Protein AF-A0A319DTT9-F1 (afdb_monomer_lite)

Secondary structure (DSSP, 8-state):
--TT-THHHHHHHHHHHH----SSS--TT-GGGGHHHHHHHHHHHHHHHHT-SSGGGSHHHHHHHHHHHHHHHHHHHHHHHHHHHHHHT--S---HHHHHHHHHHHHHHHHHHHHHHHHHHHHHHHHTTSTT--HHHHHHHHHHHHHHHHHHHHHHHHH-

Radius of gyration: 16.91 Å; chains: 1; bounding box: 44×28×49 Å

Sequence (160 aa):
PCEHGCGSLLFPALDSALVETSYTNVSANSLLRGGFQALECLIDPIEQLSLCETCPKELAYRDYYHTICDGIVRQYKHFYQVLFRRYKQIDYEINDDDVERHDFILLQYAFQIDRILSSIIRVTYILKEQHVYDEDSWYMVHNQAERLANATYNLRERVV

Foldseek 3Di:
DDPVPLVVLLVVLLCLLPDDADLVDQDPPHLLVVALVSLCSNLVSLLVVLPDLVQCQDPVRVVSNLSSLLSSLVVLVSNLVNLCVVLVPPPDDQDPVNLVVNLVRLVSSLVSLVSSLVSLVSSLVSCVVPPPDPPVSSVVSNVSSVVSSVSSVVSNVVSD

Organism: Aspergillus sclerotiicarbonarius (strain CBS 121057 / IBT 28362) (NCBI:txid1448318)

Structure (mmCIF, N/CA/C/O backbone):
data_AF-A0A319DTT9-F1
#
_entry.id   AF-A0A319DTT9-F1
#
loop_
_atom_site.group_PDB
_atom_site.id
_atom_site.type_symbol
_atom_site.label_atom_id
_atom_site.label_alt_id
_atom_site.label_comp_id
_atom_site.label_asym_id
_atom_site.label_entity_id
_atom_site.label_seq_id
_atom_site.pdbx_PDB_ins_code
_atom_site.Cartn_x
_atom_site.Cartn_y
_atom_site.Cartn_z
_atom_site.occupancy
_atom_site.B_iso_or_equiv
_atom_site.auth_seq_id
_atom_site.auth_comp_id
_atom_site.auth_asym_id
_atom_site.auth_atom_id
_atom_site.pdbx_PDB_model_num
ATOM 1 N N . PRO A 1 1 ? -23.236 2.606 14.316 1.00 58.81 1 PRO A N 1
ATOM 2 C CA . PRO A 1 1 ? -23.231 2.532 12.844 1.00 58.81 1 PRO A CA 1
ATOM 3 C C . PRO A 1 1 ? -22.821 3.879 12.257 1.00 58.81 1 PRO A C 1
ATOM 5 O O . PRO A 1 1 ? -23.444 4.889 12.570 1.00 58.81 1 PRO A O 1
ATOM 8 N N . CYS A 1 2 ? -21.772 3.894 11.436 1.00 71.12 2 CYS A N 1
ATOM 9 C CA . CYS A 1 2 ? -21.354 5.089 10.710 1.00 71.12 2 CYS A CA 1
ATOM 1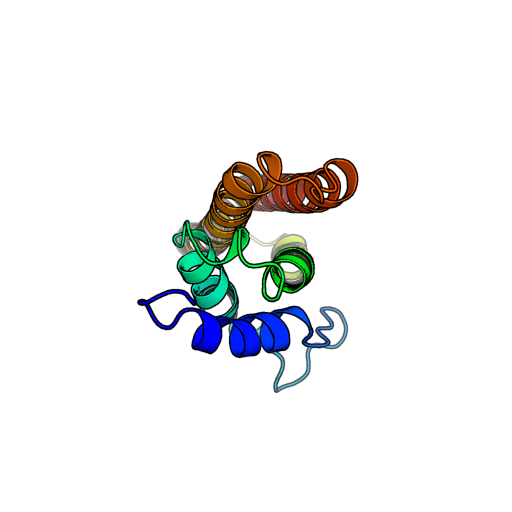0 C C . CYS A 1 2 ? -22.459 5.589 9.761 1.00 71.12 2 CYS A C 1
ATOM 12 O O . CYS A 1 2 ? -22.924 4.844 8.898 1.00 71.12 2 CYS A O 1
ATOM 14 N N . GLU A 1 3 ? -22.836 6.863 9.893 1.00 65.12 3 GLU A N 1
ATOM 15 C CA . GLU A 1 3 ? -23.876 7.512 9.075 1.00 65.12 3 GLU A CA 1
ATOM 16 C C . GLU A 1 3 ? -23.478 7.659 7.597 1.00 65.12 3 GLU A C 1
ATOM 18 O O . GLU A 1 3 ? -24.338 7.773 6.729 1.00 65.12 3 GLU A O 1
ATOM 23 N N . HIS A 1 4 ? -22.180 7.573 7.290 1.00 69.25 4 HIS A N 1
ATOM 24 C CA . HIS A 1 4 ? -21.634 7.725 5.938 1.00 69.25 4 HIS A CA 1
ATOM 25 C C . HIS A 1 4 ? -21.674 6.433 5.104 1.00 69.25 4 HIS A C 1
ATOM 27 O O . HIS A 1 4 ? -21.134 6.394 4.003 1.00 69.25 4 HIS A O 1
ATOM 33 N N . GLY A 1 5 ? -22.263 5.345 5.615 1.00 74.69 5 GLY A N 1
ATOM 34 C CA . GLY A 1 5 ? -22.411 4.103 4.846 1.00 74.69 5 GLY A CA 1
ATOM 35 C C . GLY A 1 5 ? -21.098 3.360 4.563 1.00 74.69 5 GLY A C 1
ATOM 36 O O . GLY A 1 5 ? -21.073 2.467 3.715 1.00 74.69 5 GLY A O 1
ATOM 37 N N . CYS A 1 6 ? -20.021 3.671 5.295 1.00 82.19 6 CYS A N 1
ATOM 38 C CA . CYS A 1 6 ? -18.688 3.074 5.141 1.00 82.19 6 CYS A CA 1
ATOM 39 C C . CYS A 1 6 ? -18.678 1.537 5.182 1.00 82.19 6 CYS A C 1
ATOM 41 O O . CYS A 1 6 ? -17.826 0.919 4.555 1.00 82.19 6 CYS A O 1
ATOM 43 N N . GLY A 1 7 ? -19.640 0.902 5.863 1.00 78.12 7 GLY A N 1
ATOM 44 C CA . GLY A 1 7 ? -19.763 -0.561 5.880 1.00 78.12 7 GLY A CA 1
ATOM 45 C C . GLY A 1 7 ? -19.903 -1.183 4.482 1.00 78.12 7 GLY A C 1
ATOM 46 O O . GLY A 1 7 ? -19.469 -2.310 4.272 1.00 78.12 7 GLY A O 1
ATOM 47 N N . SER A 1 8 ? -20.428 -0.436 3.503 1.00 85.94 8 SER A N 1
ATOM 48 C CA . SER A 1 8 ? -20.507 -0.883 2.104 1.00 85.94 8 SER A CA 1
ATOM 49 C C . SER A 1 8 ? -19.144 -0.999 1.410 1.00 85.94 8 SER A C 1
ATOM 51 O O . SER A 1 8 ? -19.013 -1.783 0.476 1.00 85.94 8 SER A O 1
ATOM 53 N N . LEU A 1 9 ? -18.125 -0.272 1.883 1.00 88.62 9 LEU A N 1
ATOM 54 C CA . LEU A 1 9 ? -16.758 -0.303 1.346 1.00 88.62 9 LEU A CA 1
ATOM 55 C C . LEU A 1 9 ? -15.908 -1.416 1.964 1.00 88.62 9 LEU A C 1
ATOM 57 O O . LEU A 1 9 ? -14.877 -1.789 1.411 1.00 88.62 9 LEU A O 1
ATOM 61 N N . LEU A 1 10 ? -16.343 -1.961 3.100 1.00 86.88 10 LEU A N 1
ATOM 62 C CA . LEU A 1 10 ? -15.562 -2.901 3.893 1.00 86.88 10 LEU A CA 1
ATOM 63 C C . LEU A 1 10 ? -15.414 -4.263 3.204 1.00 86.88 10 LEU A C 1
ATOM 65 O O . LEU A 1 10 ? -14.309 -4.793 3.145 1.00 86.88 10 LEU A O 1
ATOM 69 N N . PHE A 1 11 ? -16.493 -4.792 2.619 1.00 86.44 11 PHE A N 1
ATOM 70 C CA . PHE A 1 11 ? -16.433 -6.039 1.848 1.00 86.44 11 PHE A CA 1
ATOM 71 C C . PHE A 1 11 ? -15.615 -5.903 0.555 1.00 86.44 11 PHE A C 1
ATOM 73 O O . PHE A 1 11 ? -14.709 -6.710 0.375 1.00 86.44 11 PHE A O 1
ATOM 80 N N . PRO A 1 12 ? -15.811 -4.871 -0.294 1.00 87.25 12 PRO A N 1
ATOM 81 C CA . PRO A 1 12 ? -14.935 -4.637 -1.443 1.00 87.25 12 PRO A CA 1
ATOM 82 C C . PRO A 1 12 ? -13.452 -4.515 -1.075 1.00 87.25 12 PRO A C 1
ATOM 84 O O . PRO A 1 12 ? -12.598 -5.067 -1.771 1.00 87.25 12 PRO A O 1
ATOM 87 N N . ALA A 1 13 ? -13.139 -3.812 0.020 1.00 89.81 13 ALA A N 1
ATOM 88 C CA . ALA A 1 13 ? -11.770 -3.669 0.508 1.00 89.81 13 ALA A CA 1
ATOM 89 C C . ALA A 1 13 ? -11.193 -5.013 0.977 1.00 89.81 13 ALA A C 1
ATOM 91 O O . ALA A 1 13 ? -10.038 -5.327 0.692 1.00 89.81 13 ALA A O 1
ATOM 92 N N . LEU A 1 14 ? -12.000 -5.821 1.669 1.00 90.94 14 LEU A N 1
ATOM 93 C CA . LEU A 1 14 ? -11.605 -7.142 2.145 1.00 90.94 14 LEU A CA 1
ATOM 94 C C . LEU A 1 14 ? -11.391 -8.123 0.991 1.00 90.94 14 LEU A C 1
ATOM 96 O O . LEU A 1 14 ? -10.350 -8.772 0.945 1.00 90.94 14 LEU A O 1
ATOM 100 N N . ASP A 1 15 ? -12.323 -8.192 0.041 1.00 88.31 15 ASP A N 1
ATOM 101 C CA . ASP A 1 15 ? -12.208 -9.051 -1.140 1.00 88.31 15 ASP A CA 1
ATOM 102 C C . ASP A 1 15 ? -10.925 -8.724 -1.907 1.00 88.31 15 ASP A C 1
ATOM 104 O O . ASP A 1 15 ? -10.136 -9.614 -2.212 1.00 88.31 15 ASP A O 1
ATOM 108 N N . SER A 1 16 ? -10.671 -7.430 -2.119 1.00 85.81 16 SER A N 1
ATOM 109 C CA . SER A 1 16 ? -9.461 -6.893 -2.752 1.00 85.81 16 SER A CA 1
ATOM 110 C C . SER A 1 16 ? -8.175 -7.274 -2.012 1.00 85.81 16 SER A C 1
ATOM 112 O O . SER A 1 16 ? -7.190 -7.688 -2.627 1.00 85.81 16 SER A O 1
ATOM 114 N N . A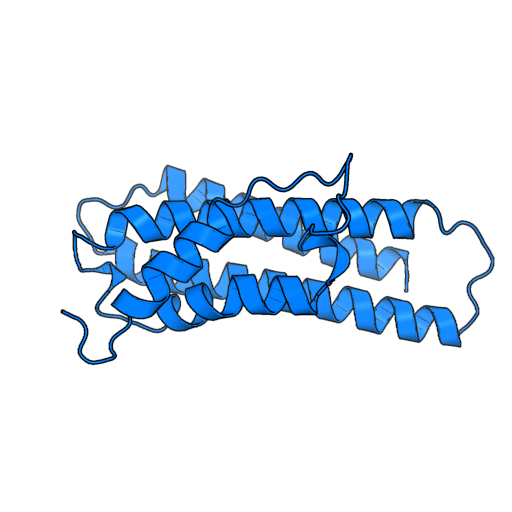LA A 1 17 ? -8.182 -7.158 -0.685 1.00 88.38 17 ALA A N 1
ATOM 115 C CA . ALA A 1 17 ? -7.051 -7.494 0.170 1.00 88.38 17 ALA A CA 1
ATOM 116 C C . ALA A 1 17 ? -6.731 -9.000 0.159 1.00 88.38 17 ALA A C 1
ATOM 118 O O . ALA A 1 17 ? -5.562 -9.384 0.253 1.00 88.38 17 ALA A O 1
ATOM 119 N N . LEU A 1 18 ? -7.759 -9.843 0.024 1.00 88.50 18 LEU A N 1
ATOM 120 C CA . LEU A 1 18 ? -7.663 -11.302 0.071 1.00 88.50 18 LEU A CA 1
ATOM 121 C C . LEU A 1 18 ? -7.458 -11.967 -1.298 1.00 88.50 18 LEU A C 1
ATOM 123 O O . LEU A 1 18 ? -7.269 -13.183 -1.341 1.00 88.50 18 LEU A O 1
ATOM 127 N N . VAL A 1 19 ? -7.468 -11.213 -2.405 1.00 85.12 19 VAL A N 1
ATOM 128 C CA . VAL A 1 19 ? -7.223 -11.776 -3.743 1.00 85.12 19 VAL A CA 1
ATOM 129 C C . VAL A 1 19 ? -5.884 -12.515 -3.778 1.00 85.12 19 VAL A C 1
ATOM 131 O O . VAL A 1 19 ? -4.825 -11.947 -3.501 1.00 85.12 19 VAL A O 1
ATOM 134 N N . GLU A 1 20 ? -5.910 -13.781 -4.191 1.00 78.56 20 GLU A N 1
ATOM 135 C CA . GLU A 1 20 ? -4.688 -14.532 -4.460 1.00 78.56 20 GLU A CA 1
ATOM 136 C C . GLU A 1 20 ? -3.993 -13.984 -5.708 1.00 78.56 20 GLU A C 1
ATOM 138 O O . GLU A 1 20 ? -4.385 -14.237 -6.850 1.00 78.56 20 GLU A O 1
ATOM 143 N N . THR A 1 21 ? -2.918 -13.235 -5.481 1.00 80.12 21 THR A N 1
ATOM 144 C CA . THR A 1 21 ? -2.122 -12.630 -6.544 1.00 80.12 21 THR A CA 1
ATOM 145 C C . THR A 1 21 ? -0.736 -13.261 -6.584 1.00 80.12 21 THR A C 1
ATOM 147 O O . THR A 1 21 ? -0.042 -13.361 -5.576 1.00 80.12 21 THR A O 1
ATOM 150 N N . SER A 1 22 ? -0.297 -13.666 -7.778 1.00 81.31 22 SER A N 1
ATOM 151 C CA . SER A 1 22 ? 1.051 -14.185 -8.004 1.00 81.31 22 SER A CA 1
ATOM 152 C C . SER A 1 22 ? 1.797 -13.344 -9.029 1.00 81.31 22 SER A C 1
ATOM 154 O O . SER A 1 22 ? 1.390 -13.225 -10.183 1.00 81.31 22 SER A O 1
ATOM 156 N N . TYR A 1 23 ? 2.942 -12.804 -8.615 1.00 81.50 23 TYR A N 1
ATOM 157 C CA . TYR A 1 23 ? 3.845 -12.050 -9.486 1.00 81.50 23 TYR A CA 1
ATOM 158 C C . TYR A 1 23 ? 4.712 -12.951 -10.386 1.00 81.50 23 TYR A C 1
ATOM 160 O O . TYR A 1 23 ? 5.358 -12.460 -11.311 1.00 81.50 23 TYR A O 1
ATOM 168 N N . THR A 1 24 ? 4.793 -14.260 -10.113 1.00 79.94 24 THR A N 1
ATOM 169 C CA . THR A 1 24 ? 5.541 -15.236 -10.931 1.00 79.94 24 THR A CA 1
ATOM 170 C C . THR A 1 24 ? 4.708 -15.799 -12.069 1.00 79.94 24 THR A C 1
ATOM 172 O O . THR A 1 24 ? 5.235 -15.932 -13.167 1.00 79.94 24 THR A O 1
AT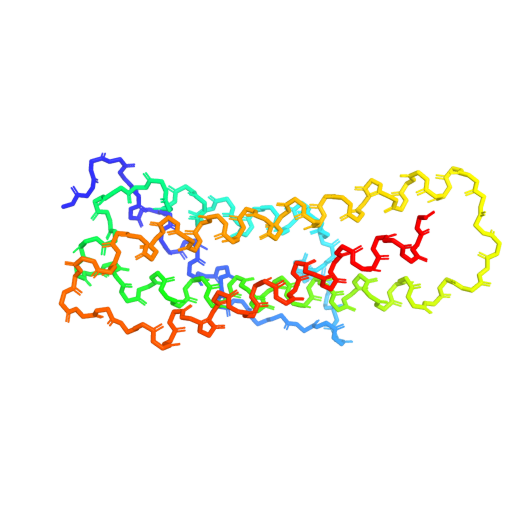OM 175 N N . ASN A 1 25 ? 3.422 -16.055 -11.834 1.00 79.44 25 ASN A N 1
ATOM 176 C CA . ASN A 1 25 ? 2.493 -16.591 -12.826 1.00 79.44 25 ASN A CA 1
ATOM 177 C C . ASN A 1 25 ? 1.320 -15.620 -13.018 1.00 79.44 25 ASN A C 1
ATOM 179 O O . ASN A 1 25 ? 0.197 -15.886 -12.592 1.00 79.44 25 ASN A O 1
ATOM 183 N N . VAL A 1 26 ? 1.598 -14.470 -13.644 1.00 80.88 26 VAL A N 1
ATOM 184 C CA . VAL A 1 26 ? 0.602 -13.411 -13.868 1.00 80.88 26 VAL A CA 1
ATOM 185 C C . VAL A 1 26 ? -0.423 -13.866 -14.915 1.00 80.88 26 VAL A C 1
ATOM 187 O O . VAL A 1 26 ? -0.180 -13.796 -16.125 1.00 80.88 26 VAL A O 1
ATOM 190 N N . SER A 1 27 ? -1.578 -14.342 -14.444 1.00 78.81 27 SER A N 1
ATOM 191 C CA . SER A 1 27 ? -2.685 -14.787 -15.298 1.00 78.81 27 SER A CA 1
ATOM 192 C C . SER A 1 27 ? -3.240 -13.643 -16.161 1.00 78.81 27 SER A C 1
ATOM 194 O O . SER A 1 27 ? -2.984 -12.461 -15.913 1.00 78.81 27 SER A O 1
ATOM 196 N N . ALA A 1 28 ? -4.009 -13.979 -17.201 1.00 76.94 28 ALA A N 1
ATOM 197 C CA . ALA A 1 28 ? -4.642 -12.981 -18.070 1.00 76.94 28 ALA A CA 1
ATOM 198 C C . ALA A 1 28 ? -5.604 -12.049 -17.307 1.00 76.94 28 ALA A C 1
ATOM 200 O O . ALA A 1 28 ? -5.712 -10.879 -17.653 1.00 76.94 28 ALA A O 1
ATOM 201 N N . ASN A 1 29 ? -6.227 -12.553 -16.238 1.00 77.06 29 ASN A N 1
ATOM 202 C CA . ASN A 1 29 ? -7.197 -11.823 -15.419 1.00 77.06 29 ASN A CA 1
ATOM 203 C C . ASN A 1 29 ? -6.566 -11.207 -14.158 1.00 77.06 29 ASN A C 1
ATOM 205 O O . ASN A 1 29 ? -7.280 -10.748 -13.272 1.00 77.06 29 ASN A O 1
ATOM 209 N N . SER A 1 30 ? -5.236 -11.242 -14.029 1.00 81.62 30 SER A N 1
ATOM 210 C CA . SER A 1 30 ? -4.553 -10.720 -12.847 1.00 81.62 30 SER A CA 1
ATOM 211 C C . SER A 1 30 ? -4.600 -9.194 -12.810 1.00 81.62 30 SER A C 1
ATOM 213 O O . SER A 1 30 ? -4.235 -8.532 -13.784 1.00 81.62 30 SER A O 1
ATOM 215 N N . LEU A 1 31 ? -4.936 -8.644 -11.640 1.00 81.69 31 LEU A N 1
ATOM 216 C CA . LEU A 1 31 ? -4.896 -7.206 -11.351 1.00 81.69 31 LEU A CA 1
ATOM 217 C C . LEU A 1 31 ? -3.527 -6.579 -11.655 1.00 81.69 31 LEU A C 1
ATOM 219 O O . LEU A 1 31 ? -3.454 -5.427 -12.070 1.00 81.69 31 LEU A O 1
ATOM 223 N N . LEU A 1 32 ? -2.446 -7.359 -11.555 1.00 84.50 32 LEU A N 1
ATOM 224 C CA . LEU A 1 32 ? -1.086 -6.914 -11.871 1.00 84.50 32 LEU A CA 1
ATOM 225 C C . LEU A 1 32 ? -0.928 -6.424 -13.320 1.00 84.50 32 LEU A C 1
ATOM 227 O O . LEU A 1 32 ? -0.056 -5.601 -13.591 1.00 84.50 32 LEU A O 1
ATOM 231 N N . ARG A 1 33 ? -1.761 -6.899 -14.260 1.00 81.56 33 ARG A N 1
ATOM 232 C CA . ARG A 1 33 ? -1.756 -6.416 -15.654 1.00 81.56 33 ARG A CA 1
ATOM 233 C C . ARG A 1 33 ? -2.359 -5.025 -15.804 1.00 81.56 33 ARG A C 1
ATOM 235 O O . ARG A 1 33 ? -1.986 -4.319 -16.735 1.00 81.56 33 ARG A O 1
ATOM 242 N N . GLY A 1 34 ? -3.261 -4.640 -14.903 1.00 83.88 34 GLY A N 1
ATOM 243 C CA . GLY A 1 34 ? -3.865 -3.310 -14.883 1.00 83.88 34 GLY A CA 1
ATOM 244 C C . GLY A 1 34 ? -2.941 -2.224 -14.328 1.00 83.88 34 GLY A C 1
ATOM 245 O O . GLY A 1 34 ? -3.314 -1.058 -14.345 1.00 83.88 34 GLY A O 1
ATOM 246 N N . GLY A 1 35 ? -1.740 -2.584 -13.858 1.00 87.94 35 GLY A N 1
ATOM 247 C CA . GLY A 1 35 ? -0.727 -1.625 -13.428 1.00 87.94 35 GLY A CA 1
ATOM 248 C C . GLY A 1 35 ? -1.193 -0.726 -12.281 1.00 87.94 35 GLY A C 1
ATOM 249 O O . GLY A 1 35 ? -1.917 -1.163 -11.388 1.00 87.94 35 GLY A O 1
ATOM 250 N N . PHE A 1 36 ? -0.774 0.539 -12.302 1.00 87.94 36 PHE A N 1
ATOM 251 C CA . PHE A 1 36 ? -1.077 1.469 -11.215 1.00 87.94 36 PHE A CA 1
ATOM 252 C C . PHE A 1 36 ? -2.573 1.799 -11.112 1.00 87.94 36 PHE A C 1
ATOM 254 O O . PHE A 1 36 ? -3.037 2.052 -10.010 1.00 87.94 36 PHE A O 1
ATOM 261 N N . GLN A 1 37 ? -3.341 1.742 -12.208 1.00 91.31 37 GLN A N 1
ATOM 262 C CA . GLN A 1 37 ? -4.790 1.974 -12.164 1.00 91.31 37 GLN A CA 1
ATOM 263 C C . GLN A 1 37 ? -5.515 0.867 -11.395 1.00 91.31 37 GLN A C 1
ATOM 265 O O . GLN A 1 37 ? -6.402 1.132 -10.592 1.00 91.31 37 GLN A O 1
ATOM 270 N N . ALA A 1 38 ? -5.119 -0.393 -11.601 1.00 91.12 38 ALA A N 1
ATOM 271 C CA . ALA A 1 38 ? -5.667 -1.488 -10.804 1.00 91.12 38 ALA A CA 1
ATOM 272 C C . ALA A 1 38 ? -5.275 -1.354 -9.328 1.00 91.12 38 ALA A C 1
ATOM 274 O O . ALA A 1 38 ? -6.088 -1.636 -8.454 1.00 91.12 38 ALA A O 1
ATOM 275 N N . LEU A 1 39 ? -4.049 -0.902 -9.053 1.00 91.81 39 LEU A N 1
ATOM 276 C CA . LEU A 1 39 ? -3.587 -0.634 -7.695 1.00 91.81 39 LEU A CA 1
ATOM 277 C C . LEU A 1 39 ? -4.376 0.503 -7.023 1.00 91.81 39 LEU A C 1
ATOM 279 O O . LEU A 1 39 ? -4.739 0.372 -5.860 1.00 91.81 39 LEU A O 1
ATOM 283 N N . GLU A 1 40 ? -4.693 1.569 -7.753 1.00 93.56 40 GLU A N 1
ATOM 284 C CA . GLU A 1 40 ? -5.547 2.666 -7.286 1.00 93.56 40 GLU A CA 1
ATOM 285 C C . GLU A 1 40 ? -6.926 2.151 -6.854 1.00 93.56 40 GLU A C 1
ATOM 287 O O . GLU A 1 40 ? -7.318 2.366 -5.709 1.00 93.56 40 GLU A O 1
ATOM 292 N N . CYS A 1 41 ? -7.594 1.344 -7.686 1.00 91.50 41 CYS A N 1
ATOM 293 C CA . CYS A 1 41 ? -8.891 0.754 -7.333 1.00 91.50 41 CYS A CA 1
ATOM 294 C C . CYS A 1 41 ? -8.847 -0.141 -6.081 1.00 91.50 41 CYS A C 1
ATOM 296 O O . CYS A 1 41 ? -9.856 -0.273 -5.390 1.00 91.50 41 CYS A O 1
ATOM 298 N N . LEU A 1 42 ? -7.702 -0.767 -5.783 1.00 91.38 42 LEU A N 1
ATOM 299 C CA . LEU A 1 42 ? -7.519 -1.545 -4.553 1.00 91.38 42 LEU A CA 1
ATOM 300 C C . LEU A 1 42 ? -7.377 -0.642 -3.319 1.00 91.38 42 LEU A C 1
ATOM 302 O O . LEU A 1 42 ? -7.779 -1.029 -2.222 1.00 91.38 42 LEU A O 1
ATOM 306 N N . ILE A 1 43 ? -6.793 0.545 -3.485 1.00 93.81 43 ILE A N 1
ATOM 307 C CA . ILE A 1 43 ? -6.467 1.470 -2.394 1.00 93.81 43 ILE A CA 1
ATOM 308 C C . ILE A 1 43 ? -7.638 2.404 -2.078 1.00 93.81 43 ILE A C 1
ATOM 310 O O . ILE A 1 43 ? -7.847 2.722 -0.907 1.00 93.81 43 ILE A O 1
ATOM 314 N N . ASP A 1 44 ? -8.430 2.811 -3.072 1.00 93.81 44 ASP A N 1
ATOM 315 C CA . ASP A 1 44 ? -9.530 3.767 -2.881 1.00 93.81 44 ASP A CA 1
ATOM 316 C C . ASP A 1 44 ? -10.481 3.387 -1.730 1.00 93.81 44 ASP A C 1
ATOM 318 O O . ASP A 1 44 ? -10.780 4.254 -0.901 1.00 93.81 44 ASP A O 1
ATOM 322 N N . PRO A 1 45 ? -10.928 2.118 -1.585 1.00 92.38 45 PRO A N 1
ATOM 323 C CA . PRO A 1 45 ? -11.817 1.743 -0.491 1.00 92.38 45 PRO A CA 1
ATOM 324 C C . PRO A 1 45 ? -11.166 1.906 0.885 1.00 92.38 45 PRO A C 1
ATOM 326 O O . PRO A 1 45 ? -11.800 2.433 1.798 1.00 92.38 45 PRO A O 1
ATOM 329 N N . ILE A 1 46 ? -9.903 1.489 1.055 1.00 91.56 46 ILE A N 1
ATOM 330 C CA . ILE A 1 46 ? -9.217 1.611 2.349 1.00 91.56 46 ILE A CA 1
ATOM 331 C C . ILE A 1 46 ? -8.869 3.065 2.668 1.00 91.56 46 ILE A C 1
ATOM 333 O O . ILE A 1 46 ? -8.979 3.479 3.822 1.00 91.56 46 ILE A O 1
ATOM 337 N N . GLU A 1 47 ? -8.531 3.871 1.663 1.00 93.94 47 GLU A N 1
ATOM 338 C CA . GLU A 1 47 ? -8.309 5.297 1.862 1.00 93.94 47 GLU A CA 1
ATOM 339 C C . GLU A 1 47 ? -9.589 5.978 2.355 1.00 93.94 47 GLU A C 1
ATOM 341 O O . GLU A 1 47 ? -9.564 6.638 3.396 1.00 93.94 47 GLU A O 1
ATOM 346 N N . GLN A 1 48 ? -10.726 5.738 1.701 1.00 92.69 48 GLN A N 1
ATOM 347 C CA . GLN A 1 48 ? -12.019 6.275 2.134 1.00 92.69 48 GLN A CA 1
ATOM 348 C C . GLN A 1 48 ? -12.408 5.783 3.536 1.00 92.69 48 GLN A C 1
ATOM 350 O O . GLN A 1 48 ? -12.832 6.575 4.379 1.00 92.69 48 GLN A O 1
ATOM 355 N N . LEU A 1 49 ? -12.212 4.492 3.827 1.00 90.88 49 LEU A N 1
ATOM 356 C CA . LEU A 1 49 ? -12.457 3.923 5.156 1.00 90.88 49 LEU A CA 1
ATOM 357 C C . LEU A 1 49 ? -11.561 4.538 6.239 1.00 90.88 49 LEU A C 1
ATOM 359 O O . LEU A 1 49 ? -12.010 4.685 7.376 1.00 90.88 49 LEU A O 1
ATOM 363 N N . SER A 1 50 ? -10.318 4.895 5.904 1.00 92.25 50 SER A N 1
ATOM 364 C CA . SER A 1 50 ? -9.351 5.488 6.839 1.00 92.25 50 SER A CA 1
ATOM 365 C C . SER A 1 50 ? -9.673 6.933 7.226 1.00 92.25 50 SER A C 1
ATOM 367 O O . SER A 1 50 ? -9.157 7.422 8.226 1.00 92.25 50 SER A O 1
ATOM 369 N N . LEU A 1 51 ? -10.517 7.621 6.451 1.00 93.00 51 LEU A N 1
ATOM 370 C CA . LEU A 1 51 ? -10.997 8.971 6.764 1.00 93.00 51 LEU A CA 1
ATOM 371 C C . LEU A 1 51 ? -12.166 8.953 7.759 1.00 93.00 51 LEU A C 1
ATOM 373 O O . LEU A 1 51 ? -12.564 9.996 8.270 1.00 93.00 51 LEU A O 1
ATOM 377 N N . CYS A 1 52 ? -12.733 7.778 8.041 1.00 91.44 52 CYS A N 1
ATOM 378 C CA . CYS A 1 52 ? -13.821 7.644 8.993 1.00 91.44 52 CYS A CA 1
ATOM 379 C C . CYS A 1 52 ? -13.291 7.507 10.425 1.00 91.44 52 CYS A C 1
ATOM 381 O O . CYS A 1 52 ? -12.632 6.529 10.765 1.00 91.44 52 CYS A O 1
ATOM 383 N N . GLU A 1 53 ? -13.673 8.432 11.304 1.00 90.00 53 GLU A N 1
ATO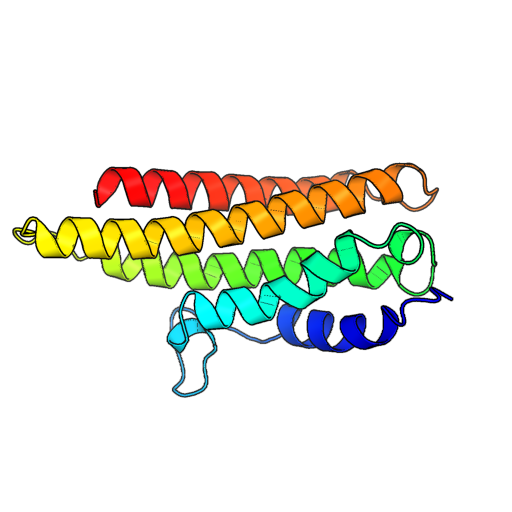M 384 C CA . GLU A 1 53 ? -13.294 8.387 12.724 1.00 90.00 53 GLU A CA 1
ATOM 385 C C . GLU A 1 53 ? -14.159 7.434 13.568 1.00 90.00 53 GLU A C 1
ATOM 387 O O . GLU A 1 53 ? -13.808 7.091 14.702 1.00 90.00 53 GLU A O 1
ATOM 392 N N . THR A 1 54 ? -15.309 7.012 13.034 1.00 89.06 54 THR A N 1
ATOM 393 C CA . THR A 1 54 ? -16.286 6.169 13.739 1.00 89.06 54 THR A CA 1
ATOM 394 C C . THR A 1 54 ? -16.024 4.683 13.515 1.00 89.06 54 THR A C 1
ATOM 396 O O . THR A 1 54 ? -15.970 3.921 14.478 1.00 89.06 54 THR A O 1
ATOM 399 N N . CYS A 1 55 ? -15.836 4.257 12.263 1.00 88.38 55 CYS A N 1
ATOM 400 C CA . CYS A 1 55 ? -15.745 2.840 11.900 1.00 88.38 55 CYS A CA 1
ATOM 401 C C . CYS A 1 55 ? -14.608 2.077 12.602 1.00 88.38 55 CYS A C 1
ATOM 403 O O . CYS A 1 55 ? -14.880 0.980 13.084 1.00 88.38 55 CYS A O 1
ATOM 405 N N . PRO A 1 56 ? -13.383 2.617 12.762 1.00 87.56 56 PRO A N 1
ATOM 406 C CA . PRO A 1 56 ? -12.321 1.916 13.494 1.00 87.56 56 PRO A CA 1
ATOM 407 C C . PRO A 1 56 ? -12.657 1.667 14.978 1.00 87.56 56 PRO A C 1
ATOM 409 O O . PRO A 1 56 ? -12.150 0.729 15.599 1.00 87.56 56 PRO A O 1
ATOM 412 N N . LYS A 1 57 ? -13.541 2.486 15.565 1.00 87.94 57 LYS A N 1
ATOM 413 C CA . LYS A 1 57 ? -14.000 2.326 16.953 1.00 87.94 57 LYS A CA 1
ATOM 414 C C . LYS A 1 57 ? -15.056 1.226 17.075 1.00 87.94 57 LYS A C 1
ATOM 416 O O . LYS A 1 57 ? -15.164 0.625 18.143 1.00 87.94 57 LYS A O 1
ATOM 421 N N . GLU A 1 58 ? -15.787 0.916 16.004 1.00 87.31 58 GLU A N 1
ATOM 422 C CA . GLU A 1 58 ? -16.800 -0.139 15.997 1.00 87.31 58 GLU A CA 1
ATOM 423 C C . GLU A 1 58 ? -16.152 -1.528 16.042 1.00 87.31 58 GLU A C 1
ATOM 425 O O . GLU A 1 58 ? -15.397 -1.922 15.154 1.00 87.31 58 GLU A O 1
ATOM 430 N N . LEU A 1 59 ? -16.486 -2.295 17.083 1.00 81.62 59 LEU A N 1
ATOM 431 C CA . LEU A 1 59 ? -15.885 -3.603 17.356 1.00 81.62 59 LEU A CA 1
ATOM 432 C C . LEU A 1 59 ? -16.078 -4.589 16.191 1.00 81.62 59 LEU A C 1
ATOM 434 O O . LEU A 1 59 ? -15.172 -5.346 15.880 1.00 81.62 59 LEU A O 1
ATOM 438 N N . ALA A 1 60 ? -17.218 -4.507 15.497 1.00 80.56 60 ALA A N 1
ATOM 439 C CA . ALA A 1 60 ? -17.517 -5.337 14.332 1.00 80.56 60 ALA A CA 1
ATOM 440 C C . ALA A 1 60 ? -16.624 -5.046 13.113 1.00 80.56 60 ALA A C 1
ATOM 442 O O . ALA A 1 60 ? -16.464 -5.924 12.277 1.00 80.56 60 ALA A O 1
ATOM 443 N N . TYR A 1 61 ? -16.068 -3.838 12.979 1.00 83.31 61 TYR A N 1
ATOM 444 C CA . TYR A 1 61 ? -15.255 -3.451 11.817 1.00 83.31 61 TYR A CA 1
ATOM 445 C C . TYR A 1 61 ? -13.758 -3.475 12.099 1.00 83.31 61 TYR A C 1
ATOM 447 O O . TYR A 1 61 ? -12.958 -3.675 11.185 1.00 83.31 61 TYR A O 1
ATOM 455 N N . ARG A 1 62 ? -13.385 -3.304 13.368 1.00 83.00 62 ARG A N 1
ATOM 456 C CA . ARG A 1 62 ? -12.004 -3.230 13.845 1.00 83.00 62 ARG A CA 1
ATOM 457 C C . ARG A 1 62 ? -11.114 -4.362 13.330 1.00 83.00 62 ARG A C 1
ATOM 459 O O . ARG A 1 62 ? -10.027 -4.086 12.828 1.00 83.00 62 ARG A O 1
ATOM 466 N N . ASP A 1 63 ? -11.591 -5.601 13.395 1.00 79.50 63 ASP A N 1
ATOM 467 C CA . ASP A 1 63 ? -10.803 -6.787 13.023 1.00 79.50 63 ASP A CA 1
ATOM 468 C C . ASP A 1 63 ? -10.512 -6.851 11.514 1.00 79.50 63 ASP A C 1
ATOM 470 O O . ASP A 1 63 ? -9.484 -7.374 11.069 1.00 79.50 63 ASP A O 1
ATOM 474 N N . TYR A 1 64 ? -11.387 -6.253 10.702 1.00 89.25 64 TYR A N 1
ATOM 475 C CA . TYR A 1 64 ? -11.204 -6.205 9.258 1.00 89.25 64 TYR A CA 1
ATOM 476 C C . TYR A 1 64 ? -10.144 -5.189 8.847 1.00 89.25 64 TYR A C 1
ATOM 478 O O . TYR A 1 64 ? -9.422 -5.448 7.890 1.00 89.25 64 TYR A O 1
ATOM 486 N N . TYR A 1 65 ? -9.989 -4.075 9.570 1.00 91.56 65 TYR A N 1
ATOM 487 C CA . TYR A 1 65 ? -9.011 -3.040 9.216 1.00 91.56 65 TYR A CA 1
ATOM 488 C C . TYR A 1 65 ? -7.586 -3.579 9.143 1.00 91.56 65 TYR A C 1
ATOM 490 O O . TYR A 1 65 ? -6.874 -3.286 8.184 1.00 91.56 65 TYR A O 1
ATOM 498 N N . HIS A 1 66 ? -7.181 -4.389 10.123 1.00 92.56 66 HIS A N 1
ATOM 499 C CA . HIS A 1 66 ? -5.853 -4.995 10.107 1.00 92.56 66 HIS A CA 1
ATOM 500 C C . HIS A 1 66 ? -5.685 -5.910 8.887 1.00 92.56 66 HIS A C 1
ATOM 502 O O . HIS A 1 66 ? -4.727 -5.774 8.130 1.00 92.56 66 HIS A O 1
ATOM 508 N N . THR A 1 67 ? -6.656 -6.800 8.662 1.00 93.50 67 THR A N 1
ATOM 509 C CA . THR A 1 67 ? -6.655 -7.749 7.537 1.00 93.50 67 THR A CA 1
ATOM 510 C C . THR A 1 67 ? -6.601 -7.037 6.184 1.00 93.50 67 THR A C 1
ATOM 512 O O . THR A 1 67 ? -5.843 -7.441 5.303 1.00 93.50 67 THR A O 1
ATOM 515 N N . ILE A 1 68 ? -7.374 -5.959 6.028 1.00 94.88 68 ILE A N 1
ATOM 516 C CA . ILE A 1 68 ? -7.422 -5.153 4.808 1.00 94.88 68 ILE A CA 1
ATOM 517 C C . ILE A 1 68 ? -6.075 -4.467 4.578 1.00 94.88 68 ILE A C 1
ATOM 519 O O . ILE A 1 68 ? -5.493 -4.626 3.509 1.00 94.88 68 ILE A O 1
ATOM 523 N N . CYS A 1 69 ? -5.549 -3.745 5.572 1.00 95.38 69 CYS A N 1
ATOM 524 C CA . CYS A 1 69 ? -4.272 -3.042 5.442 1.00 95.38 69 CYS A CA 1
ATOM 525 C C . CYS A 1 69 ? -3.118 -4.006 5.133 1.00 95.38 69 CYS A C 1
ATOM 527 O O . CYS A 1 69 ? -2.360 -3.767 4.195 1.00 95.38 69 CYS A O 1
ATOM 529 N N . ASP A 1 70 ? -3.016 -5.120 5.860 1.00 95.50 70 ASP A N 1
ATOM 530 C CA . ASP A 1 70 ? -1.998 -6.144 5.607 1.00 95.50 70 ASP A CA 1
ATOM 531 C C . ASP A 1 70 ? -2.135 -6.762 4.204 1.00 95.50 70 ASP A C 1
ATOM 533 O O . ASP A 1 70 ? -1.153 -6.915 3.474 1.00 95.50 70 ASP A O 1
ATOM 537 N N . GLY A 1 71 ? -3.358 -7.088 3.778 1.00 94.94 71 GLY A N 1
ATOM 538 C CA . GLY A 1 71 ? -3.608 -7.601 2.433 1.00 94.94 71 GLY A CA 1
ATOM 539 C C . GLY A 1 71 ? -3.230 -6.602 1.340 1.00 94.94 71 GLY A C 1
ATOM 540 O O . GLY A 1 71 ? -2.529 -6.971 0.403 1.00 94.94 71 GLY A O 1
ATOM 541 N N . ILE A 1 72 ? -3.586 -5.323 1.480 1.00 95.62 72 ILE A N 1
ATOM 542 C CA . ILE A 1 72 ? -3.229 -4.275 0.510 1.00 95.62 72 ILE A CA 1
ATOM 543 C C . ILE A 1 72 ? -1.711 -4.060 0.436 1.00 95.62 72 ILE A C 1
ATOM 545 O O . ILE A 1 72 ? -1.164 -3.952 -0.663 1.00 95.62 72 ILE A O 1
ATOM 549 N N . VAL A 1 73 ? -0.997 -4.089 1.567 1.00 97.25 73 VAL A N 1
ATOM 550 C CA . VAL A 1 73 ? 0.479 -4.048 1.583 1.00 97.25 73 VAL A CA 1
ATOM 551 C C . VAL A 1 73 ? 1.070 -5.254 0.838 1.00 97.25 73 VAL A C 1
ATOM 553 O O . VAL A 1 73 ? 2.005 -5.102 0.042 1.00 97.25 73 VAL A O 1
ATOM 556 N N . ARG A 1 74 ? 0.499 -6.453 1.017 1.00 95.56 74 ARG A N 1
ATOM 557 C CA . ARG A 1 74 ? 0.890 -7.653 0.255 1.00 95.56 74 ARG A CA 1
ATOM 558 C C . ARG A 1 74 ? 0.595 -7.518 -1.241 1.00 95.56 74 ARG A C 1
ATOM 560 O O . ARG A 1 74 ? 1.458 -7.867 -2.047 1.00 95.56 74 ARG A O 1
ATOM 567 N N . GLN A 1 75 ? -0.554 -6.963 -1.629 1.00 94.50 75 GLN A N 1
ATOM 568 C CA . GLN A 1 75 ? -0.857 -6.688 -3.037 1.00 94.50 75 GLN A CA 1
ATOM 569 C C . GLN A 1 75 ? 0.166 -5.716 -3.630 1.00 94.50 75 GLN A C 1
ATOM 571 O O . GLN A 1 75 ? 0.779 -6.027 -4.654 1.00 94.50 75 GLN A O 1
ATOM 576 N N . TYR A 1 76 ? 0.437 -4.593 -2.955 1.00 96.50 76 TYR A N 1
ATOM 577 C CA . TYR A 1 76 ? 1.445 -3.627 -3.396 1.00 96.50 76 TYR A CA 1
ATOM 578 C C . TYR A 1 76 ? 2.812 -4.288 -3.592 1.00 96.50 76 TYR A C 1
ATOM 580 O O . TYR A 1 76 ? 3.484 -4.052 -4.595 1.00 96.50 76 TYR A O 1
ATOM 588 N N . LYS A 1 77 ? 3.225 -5.181 -2.686 1.00 96.44 77 LYS A N 1
ATOM 589 C CA . LYS A 1 77 ? 4.470 -5.944 -2.840 1.00 96.44 77 LYS A CA 1
ATOM 590 C C . LYS A 1 77 ? 4.513 -6.730 -4.154 1.00 96.44 77 LYS A C 1
ATOM 592 O O . LYS A 1 77 ? 5.561 -6.759 -4.797 1.00 96.44 77 LYS A O 1
ATOM 597 N N . HIS A 1 78 ? 3.413 -7.350 -4.576 1.00 95.06 78 HIS A N 1
ATOM 598 C CA . HIS A 1 78 ? 3.357 -8.066 -5.854 1.00 95.06 78 HIS A CA 1
ATOM 599 C C . HIS A 1 78 ? 3.468 -7.126 -7.055 1.00 95.06 78 HIS A C 1
ATOM 601 O O . HIS A 1 78 ? 4.229 -7.409 -7.984 1.00 95.06 78 HIS A O 1
ATOM 607 N N . PHE A 1 79 ? 2.786 -5.985 -7.001 1.00 94.75 79 PHE A N 1
ATOM 608 C CA . PHE A 1 79 ? 2.924 -4.904 -7.976 1.00 94.75 79 PHE A CA 1
ATOM 609 C C . PHE A 1 79 ? 4.377 -4.413 -8.077 1.00 94.75 79 PHE A C 1
ATOM 611 O O . PHE A 1 79 ? 4.955 -4.396 -9.166 1.00 94.75 79 PHE A O 1
ATOM 618 N N . TYR A 1 80 ? 5.012 -4.132 -6.938 1.00 95.31 80 TYR A N 1
ATOM 619 C CA . TYR A 1 80 ? 6.421 -3.755 -6.861 1.00 95.31 80 TYR A CA 1
ATOM 620 C C . TYR A 1 80 ? 7.341 -4.832 -7.448 1.00 95.31 80 TYR A C 1
ATOM 622 O O . TYR A 1 80 ? 8.279 -4.517 -8.170 1.00 95.31 80 TYR A O 1
ATOM 630 N N . GLN A 1 81 ? 7.088 -6.117 -7.193 1.00 94.88 81 GLN A N 1
ATOM 631 C CA . GLN A 1 81 ? 7.918 -7.196 -7.737 1.00 94.88 81 GLN A CA 1
ATOM 632 C C . GLN A 1 81 ? 7.833 -7.299 -9.267 1.00 94.88 81 GLN A C 1
ATOM 634 O O . GLN A 1 81 ? 8.839 -7.615 -9.909 1.00 94.88 81 GLN A O 1
ATOM 639 N N . VAL A 1 82 ? 6.665 -7.030 -9.859 1.00 91.44 82 VAL A N 1
ATOM 640 C CA . VAL A 1 82 ? 6.515 -6.920 -11.321 1.00 91.44 82 VAL A CA 1
ATOM 641 C C . VAL A 1 82 ? 7.297 -5.715 -11.842 1.00 91.44 82 VAL A C 1
ATOM 643 O O . VAL A 1 82 ? 8.067 -5.854 -12.795 1.00 91.44 82 VAL A O 1
ATOM 646 N N . LEU A 1 83 ? 7.163 -4.565 -11.179 1.00 91.44 83 LEU A N 1
ATOM 647 C CA . LEU A 1 83 ? 7.866 -3.327 -11.518 1.00 91.44 83 LEU A CA 1
ATOM 648 C C . LEU A 1 83 ? 9.389 -3.507 -11.462 1.00 91.44 83 LEU A C 1
ATOM 650 O O . LEU A 1 83 ? 10.097 -3.235 -12.427 1.00 91.44 83 LEU A O 1
ATOM 654 N N . PHE A 1 84 ? 9.889 -4.064 -10.363 1.00 92.12 84 PHE A N 1
ATOM 655 C CA . PHE A 1 84 ? 11.301 -4.347 -10.150 1.00 92.12 84 PHE A CA 1
ATOM 656 C C . PHE A 1 84 ? 11.858 -5.300 -11.209 1.00 92.12 84 PHE A C 1
ATOM 658 O O . PHE A 1 84 ? 12.953 -5.081 -11.712 1.00 92.12 84 PHE A O 1
ATOM 665 N N . ARG A 1 85 ? 11.116 -6.350 -11.590 1.00 89.31 85 ARG A N 1
ATOM 666 C CA . ARG A 1 85 ? 11.544 -7.268 -12.659 1.00 89.31 85 ARG A CA 1
ATOM 667 C C . ARG A 1 85 ? 11.650 -6.578 -14.009 1.00 89.31 85 ARG A C 1
ATOM 669 O O . ARG A 1 85 ? 12.622 -6.827 -14.714 1.00 89.31 85 ARG A O 1
ATOM 676 N N . ARG A 1 86 ? 10.676 -5.726 -14.337 1.00 87.12 86 ARG A N 1
ATOM 677 C CA . ARG A 1 86 ? 10.676 -4.940 -15.573 1.00 87.12 86 ARG A CA 1
ATOM 678 C C . ARG A 1 86 ? 11.918 -4.056 -15.651 1.00 87.12 86 ARG A C 1
ATOM 680 O O . ARG A 1 86 ? 12.619 -4.106 -16.649 1.00 87.12 86 ARG A O 1
ATOM 687 N N . TYR A 1 87 ? 12.211 -3.308 -14.590 1.00 86.25 87 TYR A N 1
ATOM 688 C CA . TYR A 1 87 ? 13.309 -2.339 -14.582 1.00 86.25 87 TYR A CA 1
ATOM 689 C C . TYR A 1 87 ? 14.688 -2.945 -14.315 1.00 86.25 87 TYR A C 1
ATOM 691 O O . TYR A 1 87 ? 15.687 -2.414 -14.779 1.00 86.25 87 TYR A O 1
ATOM 699 N N . LYS A 1 88 ? 14.771 -4.104 -13.651 1.00 81.44 88 LYS A N 1
ATOM 700 C CA . LYS A 1 88 ? 16.034 -4.844 -13.499 1.00 81.44 88 LYS A CA 1
ATOM 701 C C . LYS A 1 88 ? 16.605 -5.321 -14.843 1.00 81.44 88 LYS A C 1
ATOM 703 O O . LYS A 1 88 ? 17.793 -5.597 -14.917 1.00 81.44 88 LYS A O 1
ATOM 708 N N . GLN A 1 89 ? 15.764 -5.483 -15.862 1.00 68.44 89 GLN A N 1
ATOM 709 C CA . GLN A 1 89 ? 16.163 -5.968 -17.188 1.00 68.44 89 GLN A CA 1
ATOM 710 C C . GLN A 1 89 ? 16.567 -4.841 -18.151 1.00 68.44 89 GLN A C 1
ATOM 712 O O . GLN A 1 89 ? 16.961 -5.130 -19.279 1.00 68.44 89 GLN A O 1
ATOM 717 N N . ILE A 1 90 ? 16.456 -3.576 -17.735 1.00 65.19 90 ILE A N 1
ATOM 718 C CA . ILE A 1 90 ? 16.790 -2.426 -18.575 1.00 65.19 90 ILE A CA 1
ATOM 719 C C . ILE A 1 90 ? 18.279 -2.105 -18.389 1.00 65.19 90 ILE A C 1
ATOM 721 O O . ILE A 1 90 ? 18.642 -1.276 -17.568 1.00 65.19 90 ILE A O 1
ATOM 725 N N . ASP A 1 91 ? 19.127 -2.810 -19.142 1.00 56.09 91 ASP A N 1
ATOM 726 C CA . ASP A 1 91 ? 20.566 -2.518 -19.318 1.00 56.09 91 ASP A CA 1
ATOM 727 C C . ASP A 1 91 ? 20.846 -1.786 -20.655 1.00 56.09 91 ASP A C 1
ATOM 729 O O . ASP A 1 91 ? 21.997 -1.621 -21.056 1.00 56.09 91 ASP A O 1
ATOM 733 N N . TYR A 1 92 ? 19.807 -1.373 -21.389 1.00 54.91 92 TYR A N 1
ATOM 734 C CA . TYR A 1 92 ? 19.935 -0.821 -22.742 1.00 54.91 92 TYR A CA 1
ATOM 735 C C . TYR A 1 92 ? 19.744 0.691 -22.754 1.00 54.91 92 TYR A C 1
ATOM 737 O O . TYR A 1 92 ? 18.894 1.193 -22.028 1.00 54.91 92 TYR A O 1
ATOM 745 N N . GLU A 1 93 ? 20.536 1.372 -23.589 1.00 56.12 93 GLU A N 1
ATOM 746 C CA . GLU A 1 93 ? 20.537 2.817 -23.861 1.00 56.12 93 GLU A CA 1
ATOM 747 C C . GLU A 1 93 ? 19.111 3.400 -23.879 1.00 56.12 93 GLU A C 1
ATOM 749 O O . GLU A 1 93 ? 18.404 3.324 -24.883 1.00 56.12 93 GLU A O 1
ATOM 754 N N . ILE A 1 94 ? 18.680 3.936 -22.734 1.00 66.69 94 ILE A N 1
ATOM 755 C CA . ILE A 1 94 ? 17.388 4.601 -22.555 1.00 66.69 94 ILE A CA 1
ATOM 756 C C . ILE A 1 94 ? 17.525 5.991 -23.185 1.00 66.69 94 ILE A C 1
ATOM 758 O O . ILE A 1 94 ? 18.475 6.707 -22.866 1.00 66.69 94 ILE A O 1
ATOM 762 N N . ASN A 1 95 ? 16.626 6.371 -24.095 1.00 70.44 95 ASN A N 1
ATOM 763 C CA . ASN A 1 95 ? 16.575 7.751 -24.584 1.00 70.44 95 ASN A CA 1
ATOM 764 C C . ASN A 1 95 ? 15.795 8.646 -23.598 1.00 70.44 95 ASN A C 1
ATOM 766 O O . ASN A 1 95 ? 15.087 8.143 -22.728 1.00 70.44 95 ASN A O 1
ATOM 770 N N . ASP A 1 96 ? 15.892 9.969 -23.742 1.00 71.19 96 ASP A N 1
ATOM 771 C CA . ASP A 1 96 ? 15.240 10.913 -22.817 1.00 71.19 96 ASP A CA 1
ATOM 772 C C . ASP A 1 96 ? 13.709 10.702 -22.712 1.00 71.19 96 ASP A C 1
ATOM 774 O O . ASP A 1 96 ? 13.150 10.767 -21.617 1.00 71.19 96 ASP A O 1
ATOM 778 N N . ASP A 1 97 ? 13.034 10.356 -23.817 1.00 73.31 97 ASP A N 1
ATOM 779 C CA . ASP A 1 97 ? 11.583 10.087 -23.838 1.00 73.31 97 ASP A CA 1
ATOM 780 C C . ASP A 1 97 ? 11.195 8.859 -22.987 1.00 73.31 97 ASP A C 1
ATOM 782 O O . ASP A 1 97 ? 10.144 8.829 -22.334 1.00 73.31 97 ASP A O 1
ATOM 786 N N . ASP A 1 98 ? 12.039 7.824 -22.978 1.00 80.88 98 ASP A N 1
ATOM 787 C CA . ASP A 1 98 ? 11.837 6.635 -22.156 1.00 80.88 98 ASP A CA 1
ATOM 788 C C . ASP A 1 98 ? 12.103 6.937 -20.673 1.00 80.88 98 ASP A C 1
ATOM 790 O O . ASP A 1 98 ? 11.390 6.408 -19.815 1.00 80.88 98 ASP A O 1
ATOM 794 N N . VAL A 1 99 ? 13.057 7.823 -20.355 1.00 82.94 99 VAL A N 1
ATOM 795 C CA . VAL A 1 99 ? 13.321 8.279 -18.977 1.00 82.94 99 VAL A CA 1
ATOM 796 C C . VAL A 1 99 ? 12.097 8.984 -18.393 1.00 82.94 99 VAL A C 1
ATOM 798 O O . VAL A 1 99 ? 11.615 8.578 -17.334 1.00 82.94 99 VAL A O 1
ATOM 801 N N . GLU A 1 100 ? 11.532 9.976 -19.090 1.00 86.25 100 GLU A N 1
ATOM 802 C CA . GLU A 1 100 ? 10.343 10.704 -18.612 1.00 86.25 100 GLU A CA 1
ATOM 803 C C . GLU A 1 100 ? 9.146 9.769 -18.406 1.00 86.25 100 GLU A C 1
ATOM 805 O O . GLU A 1 100 ? 8.423 9.842 -17.405 1.00 86.25 100 GLU A O 1
ATOM 810 N N . ARG A 1 101 ? 8.944 8.830 -19.336 1.00 88.38 101 ARG A N 1
ATOM 811 C CA . ARG A 1 101 ? 7.873 7.839 -19.226 1.00 88.38 101 ARG A CA 1
ATOM 812 C C . ARG A 1 101 ? 8.074 6.914 -18.028 1.00 88.38 101 ARG A C 1
ATOM 814 O O . ARG A 1 101 ? 7.101 6.577 -17.343 1.00 88.38 101 ARG A O 1
ATOM 821 N N . HIS A 1 102 ? 9.297 6.445 -17.803 1.00 89.19 102 HIS A N 1
ATOM 822 C CA . HIS A 1 102 ? 9.612 5.582 -1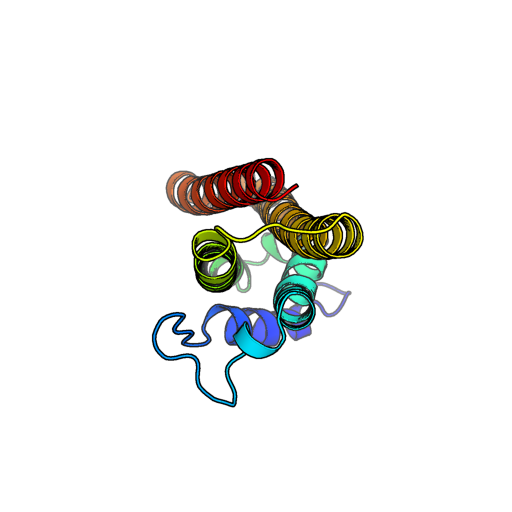6.673 1.00 89.19 102 HIS A CA 1
ATOM 823 C C . HIS A 1 102 ? 9.463 6.319 -15.344 1.00 89.19 102 HIS A C 1
ATOM 825 O O . HIS A 1 102 ? 8.872 5.753 -14.417 1.00 89.19 102 HIS A O 1
ATOM 831 N N . ASP A 1 103 ? 9.908 7.577 -15.285 1.00 91.06 103 ASP A N 1
ATOM 832 C CA . ASP A 1 103 ? 9.735 8.453 -14.131 1.00 91.06 103 ASP A CA 1
ATOM 833 C C . ASP A 1 103 ? 8.260 8.613 -13.780 1.00 91.06 103 ASP A C 1
ATOM 835 O O . ASP A 1 103 ? 7.856 8.332 -12.651 1.00 91.06 103 ASP A O 1
ATOM 839 N N . PHE A 1 104 ? 7.431 8.952 -14.773 1.00 92.56 104 PHE A N 1
ATOM 840 C CA . PHE A 1 104 ? 5.992 9.091 -14.585 1.00 92.56 104 PHE A CA 1
ATOM 841 C C . PHE A 1 104 ? 5.376 7.817 -14.001 1.00 92.56 104 PHE A C 1
ATOM 843 O O . PHE A 1 104 ? 4.641 7.882 -13.016 1.00 92.56 104 PHE A O 1
ATOM 850 N N . ILE A 1 105 ? 5.693 6.646 -14.568 1.00 92.38 105 ILE A N 1
ATOM 851 C CA . ILE A 1 105 ? 5.174 5.367 -14.070 1.00 92.38 105 ILE A CA 1
ATOM 852 C C . ILE A 1 105 ? 5.616 5.142 -12.621 1.00 92.38 105 ILE A C 1
ATOM 854 O O . ILE A 1 105 ? 4.775 4.844 -11.779 1.00 92.38 105 ILE A O 1
ATOM 858 N N . LEU A 1 106 ? 6.907 5.273 -12.313 1.00 94.00 106 LEU A N 1
ATOM 859 C CA . LEU A 1 106 ? 7.438 5.023 -10.969 1.00 94.00 106 LEU A CA 1
ATOM 860 C C . LEU A 1 106 ? 6.868 6.001 -9.936 1.00 94.00 106 LEU A C 1
ATOM 862 O O . LEU A 1 106 ? 6.550 5.582 -8.822 1.00 94.00 106 LEU A O 1
ATOM 866 N N . LEU A 1 107 ? 6.648 7.257 -10.326 1.00 95.56 107 LEU A N 1
ATOM 867 C CA . LEU A 1 107 ? 5.987 8.260 -9.500 1.00 95.56 107 LEU A 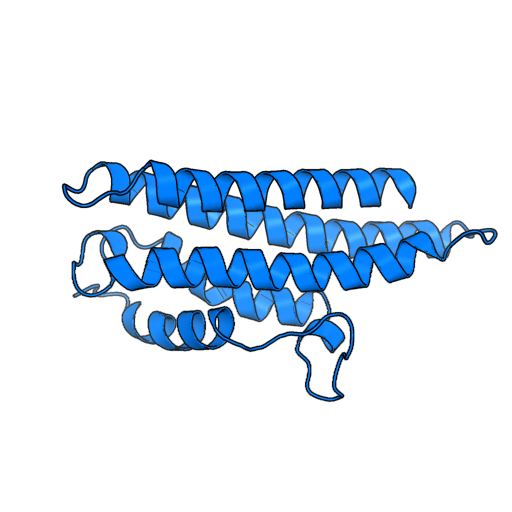CA 1
ATOM 868 C C . LEU A 1 107 ? 4.535 7.873 -9.183 1.00 95.56 107 LEU A C 1
ATOM 870 O O . LEU A 1 107 ? 4.112 8.034 -8.040 1.00 95.56 107 LEU A O 1
ATOM 874 N N . GLN A 1 108 ? 3.786 7.299 -10.136 1.00 96.31 108 GLN A N 1
ATOM 875 C CA . GLN A 1 108 ? 2.435 6.797 -9.850 1.00 96.31 108 GLN A CA 1
ATOM 876 C C . GLN A 1 108 ? 2.458 5.701 -8.777 1.00 96.31 108 GLN A C 1
ATOM 878 O O . GLN A 1 108 ? 1.646 5.732 -7.858 1.00 96.31 108 GLN A O 1
ATOM 883 N N . TYR A 1 109 ? 3.400 4.753 -8.839 1.00 96.56 109 TYR A N 1
ATOM 884 C CA . TYR A 1 109 ? 3.518 3.712 -7.807 1.00 96.56 109 TYR A CA 1
ATOM 885 C C . TYR A 1 109 ? 3.937 4.288 -6.448 1.00 96.56 109 TYR A C 1
ATOM 887 O O . TYR A 1 109 ? 3.359 3.904 -5.432 1.00 96.56 109 TYR A O 1
ATOM 895 N N . ALA A 1 110 ? 4.883 5.233 -6.431 1.00 96.88 110 ALA A N 1
ATOM 896 C CA . ALA A 1 110 ? 5.296 5.934 -5.215 1.00 96.88 110 ALA A CA 1
ATOM 897 C C . ALA A 1 110 ? 4.110 6.651 -4.545 1.00 96.88 110 ALA A C 1
ATOM 899 O O . ALA A 1 110 ? 3.879 6.500 -3.348 1.00 96.88 110 ALA A O 1
ATOM 900 N N . PHE A 1 111 ? 3.277 7.326 -5.339 1.00 96.94 111 PHE A N 1
ATOM 901 C CA . PHE A 1 111 ? 2.056 7.947 -4.839 1.00 96.94 111 PHE A CA 1
ATOM 902 C C . PHE A 1 111 ? 1.095 6.921 -4.214 1.00 96.94 111 PHE A C 1
ATOM 904 O O . PHE A 1 111 ? 0.549 7.157 -3.138 1.00 96.94 111 PHE A O 1
ATOM 911 N N . GLN A 1 112 ? 0.919 5.749 -4.835 1.00 96.62 112 GLN A N 1
ATOM 912 C CA . GLN A 1 112 ? 0.038 4.710 -4.292 1.00 96.62 112 GLN A CA 1
ATOM 913 C C . GLN A 1 112 ? 0.521 4.154 -2.937 1.00 96.62 112 GLN A C 1
ATOM 915 O O . GLN A 1 112 ? -0.295 3.958 -2.036 1.00 96.62 112 GLN A O 1
ATOM 920 N N . ILE A 1 113 ? 1.824 3.920 -2.739 1.00 97.69 113 ILE A N 1
ATOM 921 C CA . ILE A 1 113 ? 2.321 3.437 -1.434 1.00 97.69 113 ILE A CA 1
ATOM 922 C C . ILE A 1 113 ? 2.230 4.500 -0.335 1.00 97.69 113 ILE A C 1
ATOM 924 O O . ILE A 1 113 ? 1.919 4.159 0.808 1.00 97.69 113 ILE A O 1
ATOM 928 N N . ASP A 1 114 ? 2.381 5.780 -0.671 1.00 97.94 114 ASP A N 1
ATOM 929 C CA . ASP A 1 114 ? 2.184 6.876 0.285 1.00 97.94 114 ASP A CA 1
ATOM 930 C C . ASP A 1 114 ? 0.722 6.993 0.739 1.00 97.94 114 ASP A C 1
ATOM 932 O O . ASP A 1 114 ? 0.446 7.255 1.917 1.00 97.94 114 ASP A O 1
ATOM 936 N N . ARG A 1 115 ? -0.234 6.728 -0.162 1.00 97.62 115 ARG A N 1
ATOM 937 C CA . ARG A 1 115 ? -1.661 6.622 0.189 1.00 97.62 115 ARG A CA 1
ATOM 938 C C . ARG A 1 115 ? -1.925 5.469 1.153 1.00 97.62 115 ARG A C 1
ATOM 940 O O . ARG A 1 115 ? -2.668 5.643 2.125 1.00 97.62 115 ARG A O 1
ATOM 947 N N . ILE A 1 116 ? -1.297 4.310 0.933 1.00 97.56 116 ILE A N 1
ATOM 948 C CA . ILE A 1 116 ? -1.394 3.153 1.840 1.00 97.56 116 ILE A CA 1
ATOM 949 C C . ILE A 1 116 ? -0.840 3.520 3.221 1.00 97.56 116 ILE A C 1
ATOM 951 O O . ILE A 1 116 ? -1.534 3.333 4.221 1.00 97.56 116 ILE A O 1
ATOM 955 N N . LEU A 1 117 ? 0.369 4.088 3.284 1.00 98.06 117 LEU A N 1
ATOM 956 C CA . LEU A 1 117 ? 0.997 4.522 4.536 1.00 98.06 117 LEU A CA 1
ATOM 957 C C . LEU A 1 117 ? 0.118 5.516 5.292 1.00 98.06 117 LEU A C 1
ATOM 959 O O . LEU A 1 117 ? -0.172 5.323 6.472 1.00 98.06 117 LEU A O 1
ATOM 963 N N . SER A 1 118 ? -0.376 6.535 4.594 1.00 98.12 118 SER A N 1
ATOM 964 C CA . SER A 1 118 ? -1.262 7.541 5.177 1.00 98.12 118 SER A CA 1
ATOM 965 C C . SER A 1 118 ? -2.550 6.921 5.723 1.00 98.12 118 SER A C 1
ATOM 967 O O . SER A 1 118 ? -3.016 7.302 6.797 1.00 98.12 118 SER A O 1
ATOM 969 N N . SER A 1 119 ? -3.115 5.938 5.017 1.00 96.94 119 SER A N 1
ATOM 970 C CA . SER A 1 119 ? -4.318 5.220 5.454 1.00 96.94 119 SER A CA 1
ATOM 971 C C . SER A 1 119 ? -4.060 4.391 6.711 1.00 96.94 119 SER A C 1
ATOM 973 O O . SER A 1 119 ? -4.853 4.453 7.650 1.00 96.94 119 SER A O 1
ATOM 975 N N . ILE A 1 120 ? -2.925 3.685 6.774 1.00 96.75 120 ILE A N 1
ATOM 976 C CA . ILE A 1 120 ? -2.500 2.938 7.965 1.00 96.75 120 ILE A CA 1
ATOM 977 C C . ILE A 1 120 ? -2.330 3.893 9.149 1.00 96.75 120 ILE A C 1
ATOM 979 O O . ILE A 1 120 ? -2.903 3.637 10.203 1.00 96.75 120 ILE A O 1
ATOM 983 N N . ILE A 1 121 ? -1.616 5.010 8.973 1.00 96.75 121 ILE A N 1
ATOM 984 C CA . ILE A 1 121 ? -1.365 6.001 10.032 1.00 96.75 121 ILE A CA 1
ATOM 985 C C . ILE A 1 121 ? -2.675 6.568 10.592 1.00 96.75 121 ILE A C 1
ATOM 987 O O . ILE A 1 121 ? -2.833 6.669 11.809 1.00 96.75 121 ILE A O 1
ATOM 991 N N . ARG A 1 122 ? -3.637 6.922 9.729 1.00 95.56 122 ARG A N 1
ATOM 992 C CA . ARG A 1 122 ? -4.948 7.424 10.176 1.00 95.56 122 ARG A CA 1
ATOM 993 C C . ARG A 1 122 ? -5.709 6.380 10.990 1.00 95.56 122 ARG A C 1
ATOM 995 O O . ARG A 1 122 ? -6.234 6.697 12.057 1.00 95.56 122 ARG A O 1
ATOM 1002 N N . VAL A 1 123 ? -5.737 5.134 10.518 1.00 93.88 123 VAL A N 1
ATOM 1003 C CA . VAL A 1 123 ? -6.431 4.038 11.208 1.00 93.88 123 VAL A CA 1
ATOM 1004 C C . VAL A 1 123 ? -5.772 3.737 12.556 1.00 93.88 123 VAL A C 1
ATOM 1006 O O . VAL A 1 123 ? -6.465 3.692 13.573 1.00 93.88 123 VAL A O 1
ATOM 1009 N N . THR A 1 124 ? -4.447 3.586 12.606 1.00 94.19 124 THR A N 1
ATOM 1010 C CA . THR A 1 124 ? -3.727 3.280 13.854 1.00 94.19 124 THR A CA 1
ATOM 1011 C C . THR A 1 124 ? -3.814 4.418 14.862 1.00 94.19 124 THR A C 1
ATOM 1013 O O . THR A 1 124 ? -3.936 4.159 16.059 1.00 94.19 124 THR A O 1
ATOM 1016 N N . TYR A 1 125 ? -3.850 5.674 14.404 1.00 94.56 125 TYR A N 1
ATOM 1017 C CA . TYR A 1 125 ? -4.059 6.826 15.279 1.00 94.56 125 TYR A CA 1
ATOM 1018 C C . TYR A 1 125 ? -5.385 6.748 16.045 1.00 94.56 125 TYR A C 1
ATOM 1020 O O . TYR A 1 125 ? -5.430 7.140 17.205 1.00 94.56 125 TYR A O 1
ATOM 1028 N N . ILE A 1 126 ? -6.451 6.226 15.435 1.00 92.31 126 ILE A N 1
ATOM 1029 C CA . ILE A 1 126 ? -7.741 6.042 16.115 1.00 92.31 126 ILE A CA 1
ATOM 1030 C C . ILE A 1 126 ? -7.717 4.777 16.982 1.00 92.31 126 ILE A C 1
ATOM 1032 O O . ILE A 1 126 ? -8.236 4.766 18.101 1.00 92.31 126 ILE A O 1
ATOM 1036 N N . LEU A 1 127 ? -7.122 3.695 16.471 1.00 90.38 127 LEU A N 1
ATOM 1037 C CA . LEU A 1 127 ? -7.109 2.406 17.156 1.00 90.38 127 LEU A CA 1
ATOM 1038 C C . LEU A 1 127 ? -6.259 2.405 18.425 1.00 90.38 127 LEU A C 1
ATOM 1040 O O . LEU A 1 127 ? -6.657 1.738 19.372 1.00 90.38 127 LEU A O 1
ATOM 1044 N N . LYS A 1 128 ? -5.168 3.179 18.500 1.00 90.50 128 LYS A N 1
ATOM 1045 C CA . LYS A 1 128 ? -4.318 3.272 19.706 1.00 90.50 128 LYS A CA 1
ATOM 1046 C C . LYS A 1 128 ? -5.084 3.692 20.968 1.00 90.50 128 LYS A C 1
ATOM 1048 O O . LYS A 1 128 ? -4.646 3.421 22.078 1.00 90.50 128 LYS A O 1
ATOM 1053 N N . GLU A 1 129 ? -6.217 4.376 20.803 1.00 88.31 129 GLU A N 1
ATOM 1054 C CA . GLU A 1 129 ? -7.085 4.811 21.905 1.00 88.31 129 GLU A CA 1
ATOM 1055 C C . GLU A 1 129 ? -8.034 3.696 22.380 1.00 88.31 129 GLU A C 1
ATOM 1057 O O . GLU A 1 129 ? -8.812 3.886 23.313 1.00 88.31 129 GLU A O 1
ATOM 1062 N N . GLN A 1 130 ? -8.014 2.533 21.723 1.00 85.94 130 GLN A N 1
ATOM 1063 C CA . GLN A 1 130 ? -8.911 1.414 21.973 1.00 85.94 130 GLN A CA 1
ATOM 1064 C C . GLN A 1 130 ? -8.207 0.305 22.764 1.00 85.94 130 GLN A C 1
ATOM 1066 O O . GLN A 1 130 ? -7.075 -0.067 22.476 1.00 85.94 130 GLN A O 1
ATOM 1071 N N . HIS A 1 131 ? -8.922 -0.315 23.706 1.00 78.31 131 HIS A N 1
ATOM 1072 C CA . HIS A 1 131 ? -8.380 -1.348 24.605 1.00 78.31 131 HIS A CA 1
ATOM 1073 C C . HIS A 1 131 ? -7.848 -2.628 23.932 1.00 78.31 131 HIS A C 1
ATOM 1075 O O . HIS A 1 131 ? -7.212 -3.434 24.601 1.00 78.31 131 HIS A O 1
ATOM 1081 N N . VAL A 1 132 ? -8.135 -2.844 22.646 1.00 76.44 132 VAL A N 1
ATOM 1082 C CA . VAL A 1 132 ? -7.809 -4.081 21.905 1.00 76.44 132 VAL A CA 1
ATOM 1083 C C . VAL A 1 132 ? -6.781 -3.803 20.796 1.00 76.44 132 VAL A C 1
ATOM 1085 O O . VAL A 1 132 ? -6.725 -4.510 19.797 1.00 76.44 132 VAL A O 1
ATOM 1088 N N . TYR A 1 133 ? -6.017 -2.715 20.914 1.00 86.19 133 TYR A N 1
ATOM 1089 C CA . TYR A 1 133 ? -4.990 -2.365 19.939 1.00 86.19 133 TYR A CA 1
ATOM 1090 C C . TYR A 1 133 ? -3.751 -3.247 20.104 1.00 86.19 133 TYR A C 1
ATOM 1092 O O . TYR A 1 133 ? -3.079 -3.198 21.132 1.00 86.19 133 TYR A O 1
ATOM 1100 N N . ASP A 1 134 ? -3.457 -4.036 19.073 1.00 90.19 134 ASP A N 1
ATOM 1101 C CA . ASP A 1 134 ? -2.224 -4.811 18.957 1.00 90.19 134 ASP A CA 1
ATOM 1102 C C . ASP A 1 134 ? -1.143 -3.959 18.276 1.00 90.19 134 ASP A C 1
ATOM 1104 O O . ASP A 1 134 ? -1.044 -3.904 17.047 1.00 90.19 134 ASP A O 1
ATOM 1108 N N . GLU A 1 135 ? -0.372 -3.233 19.086 1.00 92.31 135 GLU A N 1
ATOM 1109 C CA . GLU A 1 135 ? 0.668 -2.323 18.600 1.00 92.31 135 GLU A CA 1
ATOM 1110 C C . GLU A 1 135 ? 1.732 -3.038 17.760 1.00 92.31 135 GLU A C 1
ATOM 1112 O O . GLU A 1 135 ? 2.114 -2.525 16.707 1.00 92.31 135 GLU A O 1
ATOM 1117 N N . ASP A 1 136 ? 2.155 -4.235 18.170 1.00 94.44 136 ASP A N 1
ATOM 1118 C CA . ASP A 1 136 ? 3.191 -5.004 17.479 1.00 94.44 136 ASP A CA 1
ATOM 1119 C C . ASP A 1 136 ? 2.717 -5.440 16.089 1.00 94.44 136 ASP A C 1
ATOM 1121 O O . ASP A 1 136 ? 3.440 -5.284 15.097 1.00 94.44 136 ASP A O 1
ATOM 1125 N N . SER A 1 137 ? 1.483 -5.942 15.982 1.00 93.94 137 SER A N 1
ATOM 1126 C CA . SER A 1 137 ? 0.924 -6.361 14.695 1.00 93.94 137 SER A CA 1
ATOM 1127 C C . SER A 1 137 ? 0.779 -5.177 13.732 1.00 93.94 137 SER A C 1
ATOM 1129 O O . SER A 1 137 ? 1.195 -5.253 12.572 1.00 93.94 137 SER A O 1
ATOM 1131 N N . TRP A 1 138 ? 0.277 -4.036 14.213 1.00 95.12 138 TRP A N 1
ATOM 1132 C CA . TRP A 1 138 ? 0.158 -2.824 13.397 1.00 95.12 138 TRP A CA 1
ATOM 1133 C C . TRP A 1 138 ? 1.513 -2.220 13.013 1.00 95.12 138 TRP A C 1
ATOM 1135 O O . TRP A 1 138 ? 1.677 -1.757 11.879 1.00 95.12 138 TRP A O 1
ATOM 1145 N N . TYR A 1 139 ? 2.503 -2.275 13.908 1.00 95.69 139 TYR A N 1
ATOM 1146 C CA . TYR A 1 139 ? 3.876 -1.879 13.607 1.00 95.69 139 TYR A CA 1
ATOM 1147 C C . TYR A 1 139 ? 4.458 -2.714 12.462 1.00 95.69 139 TYR A C 1
ATOM 1149 O O . TYR A 1 139 ? 5.083 -2.166 11.552 1.00 95.69 139 TYR A O 1
ATOM 1157 N N . MET A 1 140 ? 4.210 -4.026 12.450 1.00 97.06 140 MET A N 1
ATOM 1158 C CA . MET A 1 140 ? 4.673 -4.902 11.373 1.00 97.06 140 MET A CA 1
ATOM 1159 C C . MET A 1 140 ? 4.074 -4.525 10.015 1.00 97.06 140 MET A C 1
ATOM 1161 O O . MET A 1 140 ? 4.814 -4.482 9.028 1.00 97.06 140 MET A O 1
ATOM 1165 N N . VAL A 1 141 ? 2.776 -4.207 9.952 1.00 96.94 141 VAL A N 1
ATOM 1166 C CA . VAL A 1 141 ? 2.118 -3.754 8.712 1.00 96.94 141 VAL A CA 1
ATOM 1167 C C . VAL A 1 141 ? 2.704 -2.419 8.239 1.00 96.94 141 VAL A C 1
ATOM 1169 O O . VAL A 1 141 ? 3.093 -2.294 7.076 1.00 96.94 141 VAL A O 1
ATOM 1172 N N . HIS A 1 142 ? 2.847 -1.446 9.144 1.00 97.81 142 HIS A N 1
ATOM 1173 C CA . HIS A 1 142 ? 3.435 -0.140 8.834 1.00 97.81 142 HIS A CA 1
ATOM 1174 C C . HIS A 1 142 ? 4.879 -0.262 8.326 1.00 97.81 142 HIS A C 1
ATOM 1176 O O . HIS A 1 142 ? 5.217 0.264 7.268 1.00 97.81 142 HIS A O 1
ATOM 1182 N N . ASN A 1 143 ? 5.730 -1.003 9.037 1.00 98.00 143 ASN A N 1
ATOM 1183 C CA . ASN A 1 143 ? 7.131 -1.214 8.669 1.00 98.00 143 ASN A CA 1
ATOM 1184 C C . ASN A 1 143 ? 7.270 -1.901 7.299 1.00 98.00 143 ASN A C 1
ATOM 1186 O O . ASN A 1 143 ? 8.150 -1.567 6.506 1.00 98.00 143 ASN A O 1
ATOM 1190 N N . GLN A 1 144 ? 6.394 -2.856 6.972 1.00 97.94 144 GLN A N 1
ATOM 1191 C CA . GLN A 1 144 ? 6.384 -3.458 5.638 1.00 97.94 144 GLN A CA 1
ATOM 1192 C C . GLN A 1 144 ? 6.033 -2.440 4.546 1.00 97.94 144 GLN A C 1
ATOM 1194 O O . GLN A 1 144 ? 6.710 -2.413 3.515 1.00 97.94 144 GLN A O 1
ATOM 1199 N N . ALA A 1 145 ? 5.023 -1.596 4.773 1.00 98.25 145 ALA A N 1
ATOM 1200 C CA . ALA A 1 145 ? 4.642 -0.537 3.842 1.00 98.25 145 ALA A CA 1
ATOM 1201 C C . ALA A 1 145 ? 5.771 0.492 3.654 1.00 98.25 145 ALA A C 1
ATOM 1203 O O . ALA A 1 145 ? 6.117 0.826 2.524 1.00 98.25 145 ALA A O 1
ATOM 1204 N N . GLU A 1 146 ? 6.420 0.918 4.739 1.00 98.38 146 GLU A N 1
ATOM 1205 C CA . GLU A 1 146 ? 7.531 1.878 4.705 1.00 98.38 146 GLU A CA 1
ATOM 1206 C C . GLU A 1 146 ? 8.730 1.326 3.924 1.00 98.38 146 GLU A C 1
ATOM 1208 O O . GLU A 1 146 ? 9.301 1.991 3.057 1.00 98.38 146 GLU A O 1
ATOM 1213 N N . ARG A 1 147 ? 9.084 0.057 4.152 1.00 98.38 147 ARG A N 1
ATOM 1214 C CA . ARG A 1 147 ? 10.142 -0.612 3.384 1.00 98.38 147 ARG A CA 1
ATOM 1215 C C . ARG A 1 147 ? 9.813 -0.702 1.896 1.00 98.38 147 ARG A C 1
ATOM 1217 O O . ARG A 1 147 ? 10.725 -0.594 1.078 1.00 98.38 147 ARG A O 1
ATOM 1224 N N . LEU A 1 148 ? 8.546 -0.910 1.539 1.00 98.25 148 LEU A N 1
ATOM 1225 C CA . LEU A 1 148 ? 8.094 -0.918 0.145 1.00 98.25 148 LEU A CA 1
ATOM 1226 C C . LEU A 1 148 ? 8.123 0.481 -0.474 1.00 98.25 148 LEU A C 1
ATOM 1228 O O . LEU A 1 148 ? 8.503 0.601 -1.640 1.00 98.25 148 LEU A O 1
ATOM 1232 N N . ALA A 1 149 ? 7.796 1.523 0.292 1.00 98.25 149 ALA A N 1
ATOM 1233 C CA . ALA A 1 149 ? 7.927 2.908 -0.145 1.00 98.25 149 ALA A CA 1
ATOM 1234 C C . ALA A 1 149 ? 9.385 3.221 -0.475 1.00 98.25 149 ALA A C 1
ATOM 1236 O O . ALA A 1 149 ? 9.702 3.524 -1.624 1.00 98.25 149 ALA A O 1
ATOM 1237 N N . ASN A 1 150 ? 10.292 2.990 0.477 1.00 98.12 150 ASN A N 1
ATOM 1238 C CA . ASN A 1 150 ? 11.731 3.170 0.279 1.00 98.12 150 ASN A CA 1
ATOM 1239 C C . ASN A 1 150 ? 12.248 2.374 -0.928 1.00 98.12 150 ASN A C 1
ATOM 1241 O O . ASN A 1 150 ? 12.999 2.887 -1.750 1.00 98.12 150 ASN A O 1
ATOM 1245 N N . ALA A 1 151 ? 11.813 1.122 -1.088 1.00 97.31 151 ALA A N 1
ATOM 1246 C CA . ALA A 1 151 ? 12.208 0.295 -2.223 1.00 97.31 151 ALA A CA 1
ATOM 1247 C C . ALA A 1 151 ? 11.682 0.820 -3.573 1.00 97.31 151 ALA A C 1
ATOM 1249 O O . ALA A 1 151 ? 12.330 0.603 -4.600 1.00 97.31 151 ALA A O 1
ATOM 1250 N N . THR A 1 152 ? 10.526 1.490 -3.579 1.00 96.75 152 THR A N 1
ATOM 1251 C CA . THR A 1 152 ? 9.926 2.119 -4.766 1.00 96.75 152 THR A CA 1
ATOM 1252 C C . THR A 1 152 ? 10.670 3.398 -5.133 1.00 96.75 152 THR A C 1
ATOM 1254 O O . THR A 1 152 ? 11.073 3.547 -6.285 1.00 96.75 152 THR A O 1
ATOM 1257 N N . TYR A 1 153 ? 10.935 4.267 -4.156 1.00 96.19 153 TYR A N 1
ATOM 1258 C CA . TYR A 1 153 ? 11.734 5.478 -4.345 1.00 96.19 153 TYR A CA 1
ATOM 1259 C C . TYR A 1 153 ? 13.152 5.154 -4.832 1.00 96.19 153 TYR A C 1
ATOM 1261 O O . TYR A 1 153 ? 13.580 5.675 -5.858 1.00 96.19 153 TYR A O 1
ATOM 1269 N N . ASN A 1 154 ? 13.822 4.180 -4.213 1.00 94.88 154 ASN A N 1
ATOM 1270 C CA . ASN A 1 154 ? 15.141 3.722 -4.660 1.00 94.88 154 ASN A CA 1
ATOM 1271 C C . ASN A 1 154 ? 15.115 3.098 -6.064 1.00 94.88 154 ASN A C 1
ATOM 1273 O O . ASN A 1 154 ? 16.125 3.098 -6.762 1.00 94.88 154 ASN A O 1
ATOM 1277 N N . LEU A 1 155 ? 13.997 2.491 -6.481 1.00 92.44 155 LEU A N 1
ATOM 1278 C CA . LEU A 1 155 ? 13.866 1.987 -7.848 1.00 92.44 155 LEU A CA 1
ATOM 1279 C C . LEU A 1 155 ? 13.739 3.143 -8.843 1.00 92.44 155 LEU A C 1
ATOM 1281 O O . LEU A 1 155 ? 14.356 3.079 -9.899 1.00 92.44 155 LEU A O 1
ATOM 1285 N N . ARG A 1 156 ? 12.990 4.192 -8.492 1.00 91.81 156 ARG A N 1
ATOM 1286 C CA . ARG A 1 156 ? 12.868 5.421 -9.284 1.00 91.81 156 ARG A CA 1
ATOM 1287 C C . ARG A 1 156 ? 14.223 6.078 -9.517 1.00 91.81 156 ARG A C 1
ATOM 1289 O O . ARG A 1 156 ? 14.601 6.234 -10.666 1.00 91.81 156 ARG A O 1
ATOM 1296 N N . GLU A 1 157 ? 14.984 6.331 -8.455 1.00 89.44 157 GLU A N 1
ATOM 1297 C CA . GLU A 1 157 ? 16.332 6.928 -8.526 1.00 89.44 157 GLU A CA 1
ATOM 1298 C C . GLU A 1 157 ? 17.343 6.118 -9.350 1.00 89.44 157 GLU A C 1
ATOM 1300 O O . GLU A 1 157 ? 18.391 6.621 -9.732 1.00 89.44 157 GLU A O 1
ATOM 1305 N N . ARG A 1 158 ? 17.082 4.826 -9.568 1.00 86.06 158 ARG A N 1
ATOM 1306 C CA . ARG A 1 158 ? 17.950 3.963 -10.377 1.00 86.06 158 ARG A CA 1
ATOM 1307 C C . ARG A 1 158 ? 17.578 3.937 -11.852 1.00 86.06 158 ARG A C 1
ATOM 1309 O O . ARG A 1 158 ? 18.389 3.485 -12.653 1.00 86.06 158 ARG A O 1
ATOM 1316 N N . VAL A 1 159 ? 16.334 4.268 -12.172 1.00 83.38 159 VAL A N 1
ATOM 1317 C CA . VAL A 1 159 ? 15.773 4.184 -13.526 1.00 83.38 159 VAL A CA 1
ATOM 1318 C C . VAL A 1 159 ? 15.767 5.552 -14.207 1.00 83.38 159 VAL A C 1
ATOM 1320 O O . VAL A 1 159 ? 15.820 5.608 -15.433 1.00 83.38 159 VAL A O 1
ATOM 1323 N N . VAL A 1 160 ? 15.674 6.614 -13.407 1.00 80.81 160 VAL A N 1
ATOM 1324 C CA . VAL A 1 160 ? 15.606 8.025 -13.799 1.00 80.81 160 VAL A CA 1
ATOM 1325 C C . VAL A 1 160 ? 16.928 8.689 -13.466 1.00 80.81 160 VAL A C 1
ATOM 1327 O O . VAL A 1 160 ? 17.447 9.419 -14.333 1.00 80.81 160 VAL A O 1
#

pLDDT: mean 88.27, std 9.21, range [54.91, 98.38]